Protein AF-A0A0Q7U1P1-F1 (afdb_monomer)

Secondary structure (DSSP, 8-state):
-TTTTT--HHHHHHHHHHHHHHHT-B-TT--GGGTS------GGGGTS--GGGGS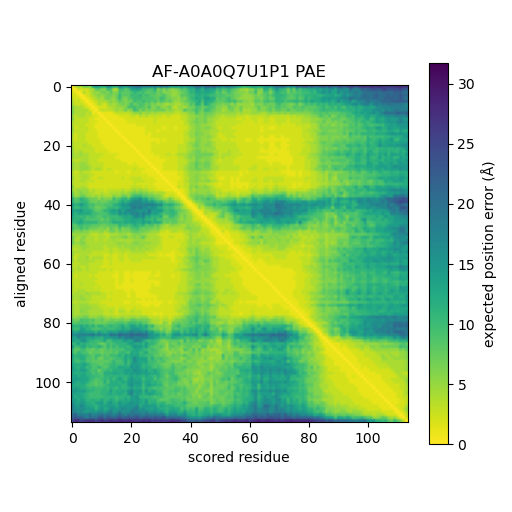PPPPP-HHHHHHHHHHTB--PPPPP----SS-HHHHHHHHHHHHHHHHHHHHHHHHHT-

Sequence (114 aa):
MFGQLGIEGDDAFEFIEAFANRFSVDMSGYRWYFHHAEERVNTGSLFFRSPDQRVERIAITPDILAEAIRTKQWPLQYPTHRLQSVRWDIRLNQALVVVPLFLLALWVWRRFVS

Radius of gyration: 20.18 Å; Cα contacts (8 Å, |Δi|>4): 103; chains: 1; bounding box: 44×28×56 Å

Structure (mmCIF, N/CA/C/O backbone):
data_AF-A0A0Q7U1P1-F1
#
_entry.id   AF-A0A0Q7U1P1-F1
#
loop_
_atom_site.group_PDB
_atom_site.id
_atom_site.type_symbol
_atom_site.label_atom_id
_atom_site.label_alt_id
_atom_site.label_comp_id
_atom_site.label_asym_id
_atom_site.label_entity_id
_atom_site.label_seq_id
_atom_site.pdbx_PDB_ins_code
_atom_site.Cartn_x
_atom_site.Cartn_y
_atom_site.Cartn_z
_atom_site.occupancy
_atom_site.B_iso_or_equiv
_atom_site.auth_seq_id
_atom_site.auth_comp_id
_atom_site.auth_asym_id
_atom_site.auth_atom_id
_atom_site.pdbx_PDB_model_num
ATOM 1 N N . MET A 1 1 ? -9.202 -14.376 7.587 1.00 63.22 1 MET A N 1
ATOM 2 C CA . MET A 1 1 ? -10.289 -13.908 6.703 1.00 63.22 1 MET A CA 1
ATOM 3 C C . MET A 1 1 ? -9.843 -13.847 5.246 1.00 63.22 1 MET A C 1
ATOM 5 O O . MET A 1 1 ? -10.157 -14.785 4.547 1.00 63.22 1 MET A O 1
ATOM 9 N N . PHE A 1 2 ? -9.062 -12.868 4.775 1.00 75.94 2 PHE A N 1
ATOM 10 C CA . PHE A 1 2 ? -8.757 -12.736 3.331 1.00 75.94 2 PHE A CA 1
ATOM 11 C C . PHE A 1 2 ? -8.010 -13.935 2.726 1.00 75.94 2 PHE A C 1
ATOM 13 O O . PHE A 1 2 ? -8.569 -14.630 1.886 1.00 75.94 2 PHE A O 1
ATOM 20 N N . GLY A 1 3 ? -6.839 -14.294 3.264 1.00 68.88 3 GLY A N 1
ATOM 21 C CA . GLY A 1 3 ? -6.105 -15.484 2.801 1.00 68.88 3 GLY A CA 1
ATOM 22 C C . GLY A 1 3 ? -6.814 -16.826 3.056 1.00 68.88 3 GLY A C 1
ATOM 23 O O . GLY A 1 3 ? -6.472 -17.825 2.443 1.00 68.88 3 GLY A O 1
ATOM 24 N N . GLN A 1 4 ? -7.821 -16.869 3.937 1.00 74.12 4 GLN A N 1
ATOM 25 C CA . GLN A 1 4 ? -8.660 -18.065 4.137 1.00 74.12 4 GLN A CA 1
ATOM 26 C C . GLN A 1 4 ? -9.808 -18.149 3.124 1.00 74.12 4 GLN A C 1
ATOM 28 O O . GLN A 1 4 ? -10.341 -19.228 2.897 1.00 74.12 4 GLN A O 1
ATOM 33 N N . LEU A 1 5 ? -10.199 -17.011 2.549 1.00 76.94 5 LEU A N 1
ATOM 34 C CA . LEU A 1 5 ? -11.268 -16.884 1.561 1.00 76.94 5 LEU A CA 1
ATOM 35 C C . LEU A 1 5 ? -10.718 -16.791 0.129 1.00 76.94 5 LEU A C 1
ATOM 37 O O . LEU A 1 5 ? -11.497 -16.616 -0.797 1.00 76.94 5 LEU A O 1
ATOM 41 N N . GLY A 1 6 ? -9.395 -16.888 -0.049 1.00 72.19 6 GLY A N 1
ATOM 42 C CA . GLY A 1 6 ? -8.736 -16.719 -1.347 1.00 72.19 6 GLY A CA 1
ATOM 43 C C . GLY A 1 6 ? -8.750 -15.282 -1.875 1.00 72.19 6 GLY A C 1
ATOM 44 O O . GLY A 1 6 ? -8.434 -15.074 -3.035 1.00 72.19 6 GLY A O 1
ATOM 45 N N . ILE A 1 7 ? -9.103 -14.302 -1.038 1.00 80.25 7 ILE A N 1
ATOM 46 C CA . ILE A 1 7 ? -9.126 -12.883 -1.404 1.00 80.25 7 ILE A CA 1
ATOM 47 C C . ILE A 1 7 ? -7.694 -12.356 -1.263 1.00 80.25 7 ILE A C 1
ATOM 49 O O . ILE A 1 7 ? -7.245 -12.051 -0.155 1.00 80.25 7 ILE A O 1
ATOM 53 N N . GLU A 1 8 ? -6.954 -12.298 -2.365 1.00 79.31 8 GLU A N 1
ATOM 54 C CA . GLU A 1 8 ? -5.574 -11.802 -2.423 1.00 79.31 8 GLU A CA 1
ATOM 55 C C . GLU A 1 8 ? -5.398 -10.821 -3.589 1.00 79.31 8 GLU A C 1
ATOM 57 O O . GLU A 1 8 ? -6.307 -10.653 -4.390 1.00 79.31 8 GLU A O 1
ATOM 62 N N . GLY A 1 9 ? -4.247 -10.146 -3.672 1.00 80.50 9 GLY A N 1
ATOM 63 C CA . GLY A 1 9 ? -3.931 -9.302 -4.827 1.00 80.50 9 GLY A CA 1
ATOM 64 C C . GLY A 1 9 ? -4.973 -8.216 -5.112 1.00 80.50 9 GLY A C 1
ATOM 65 O O . GLY A 1 9 ? -5.391 -7.497 -4.198 1.00 80.50 9 GLY A O 1
ATOM 66 N N . ASP A 1 10 ? -5.367 -8.108 -6.376 1.00 83.88 10 ASP A N 1
ATOM 67 C CA . ASP A 1 10 ? -6.352 -7.166 -6.893 1.00 83.88 10 ASP A CA 1
ATOM 68 C C . ASP A 1 10 ? -7.746 -7.436 -6.291 1.00 83.88 10 ASP A C 1
ATOM 70 O O . ASP A 1 10 ? -8.406 -6.473 -5.913 1.00 83.88 10 ASP A O 1
ATOM 74 N N . ASP A 1 11 ? -8.149 -8.690 -6.027 1.00 87.50 11 ASP A N 1
ATOM 75 C CA . ASP A 1 11 ? -9.434 -8.998 -5.359 1.00 87.50 11 ASP A CA 1
ATOM 76 C C . ASP A 1 11 ? -9.516 -8.364 -3.958 1.00 87.50 11 ASP A C 1
ATOM 78 O O . ASP A 1 11 ? -10.554 -7.853 -3.525 1.00 87.50 11 ASP A O 1
ATOM 82 N N . ALA A 1 12 ? -8.402 -8.380 -3.217 1.00 89.31 12 ALA A N 1
ATOM 83 C CA . ALA A 1 12 ? -8.323 -7.736 -1.907 1.00 89.31 12 ALA A CA 1
ATOM 84 C C . ALA A 1 12 ? -8.366 -6.205 -2.014 1.00 89.31 12 ALA A C 1
ATOM 86 O O . ALA A 1 12 ? -8.942 -5.541 -1.142 1.00 89.31 12 ALA A O 1
ATOM 87 N N . PHE A 1 13 ? -7.786 -5.658 -3.084 1.00 89.19 13 PHE A N 1
ATOM 88 C CA . PHE A 1 13 ? -7.815 -4.233 -3.397 1.00 89.19 13 PHE A CA 1
ATOM 89 C C . PHE A 1 13 ? -9.233 -3.768 -3.745 1.00 89.19 13 PHE A C 1
ATOM 91 O O . PHE A 1 13 ? -9.726 -2.804 -3.158 1.00 89.19 13 PHE A O 1
ATOM 98 N N . GLU A 1 14 ? -9.919 -4.496 -4.625 1.00 91.50 14 GLU A N 1
ATOM 99 C CA . GLU A 1 14 ? -11.301 -4.223 -5.016 1.00 91.50 14 GLU A CA 1
ATOM 100 C C . GLU A 1 14 ? -12.242 -4.310 -3.814 1.00 91.50 14 GLU A C 1
ATOM 102 O O . GLU A 1 14 ? -13.075 -3.424 -3.601 1.00 91.50 14 GLU A O 1
ATOM 107 N N . PHE A 1 15 ? -12.075 -5.333 -2.969 1.00 93.50 15 PHE A N 1
ATOM 108 C CA . PHE A 1 15 ? -12.871 -5.466 -1.754 1.00 93.50 15 PHE A CA 1
ATOM 109 C C . PHE A 1 15 ? -12.705 -4.251 -0.834 1.00 93.50 15 PHE A C 1
ATOM 111 O O . PHE A 1 15 ? -13.702 -3.697 -0.357 1.00 93.50 15 PHE A O 1
ATOM 118 N N . ILE A 1 16 ? -11.463 -3.840 -0.547 1.00 94.19 16 ILE A N 1
ATOM 119 C CA . ILE A 1 16 ? -11.224 -2.775 0.432 1.00 94.19 16 ILE A CA 1
ATOM 120 C C . ILE A 1 16 ? -11.630 -1.400 -0.108 1.00 94.19 16 ILE A C 1
ATOM 122 O O . ILE A 1 16 ? -12.140 -0.574 0.651 1.00 94.19 16 ILE A O 1
ATOM 126 N N . GLU A 1 17 ? -11.485 -1.175 -1.415 1.00 94.44 17 GLU A N 1
ATOM 127 C CA . GLU A 1 17 ? -11.971 0.025 -2.093 1.00 94.44 17 GLU A CA 1
ATOM 128 C C . GLU A 1 17 ? -13.505 0.092 -2.073 1.00 94.44 17 GLU A C 1
ATOM 130 O O . GLU A 1 17 ? -14.082 1.109 -1.671 1.00 94.44 17 GLU A O 1
ATOM 135 N N . ALA A 1 18 ? -14.186 -1.005 -2.418 1.00 96.81 18 ALA A N 1
ATOM 136 C CA . ALA A 1 18 ? -15.642 -1.087 -2.350 1.00 96.81 18 ALA A CA 1
ATOM 137 C C . ALA A 1 18 ? -16.155 -0.866 -0.918 1.00 96.81 18 ALA A C 1
ATOM 139 O O . ALA A 1 18 ? -17.123 -0.130 -0.714 1.00 96.81 18 ALA A O 1
ATOM 140 N N . PHE A 1 19 ? -15.485 -1.445 0.082 1.00 96.50 19 PHE A N 1
ATOM 141 C CA . PHE A 1 19 ? -15.780 -1.228 1.498 1.00 96.50 19 PHE A CA 1
ATOM 142 C C . PHE A 1 19 ? -15.644 0.250 1.894 1.00 96.50 19 PHE A C 1
ATOM 144 O O . PHE A 1 19 ? -16.580 0.828 2.458 1.00 96.50 19 PHE A O 1
ATOM 151 N N . ALA A 1 20 ? -14.509 0.875 1.570 1.00 97.50 20 ALA A N 1
ATOM 152 C CA . ALA A 1 20 ? -14.232 2.267 1.908 1.00 97.50 20 ALA A CA 1
ATOM 153 C C . ALA A 1 20 ? -15.270 3.214 1.295 1.00 97.50 20 ALA A C 1
ATOM 155 O O . ALA A 1 20 ? -15.829 4.058 1.998 1.00 97.50 20 ALA A O 1
ATOM 156 N N . ASN A 1 21 ? -15.601 3.008 0.018 1.00 97.69 21 ASN A N 1
ATOM 157 C CA . ASN A 1 21 ? -16.603 3.790 -0.700 1.00 97.69 21 ASN A CA 1
ATOM 158 C C . ASN A 1 21 ? -18.009 3.583 -0.128 1.00 97.69 21 ASN A C 1
ATOM 160 O O . ASN A 1 21 ? -18.736 4.548 0.116 1.00 97.69 21 ASN A O 1
ATOM 164 N N . ARG A 1 22 ? -18.396 2.328 0.131 1.00 98.44 22 ARG A N 1
ATOM 165 C CA . ARG A 1 22 ? -19.737 1.977 0.617 1.00 98.44 22 ARG A CA 1
ATOM 166 C C . ARG A 1 22 ? -20.039 2.574 1.987 1.00 98.44 22 ARG A C 1
ATOM 168 O O . ARG A 1 22 ? -21.177 2.973 2.231 1.00 98.44 22 ARG A O 1
ATOM 175 N N . PHE A 1 23 ? -19.050 2.601 2.876 1.00 98.00 23 PHE A N 1
ATOM 176 C CA . PHE A 1 23 ? -19.229 3.033 4.262 1.00 98.00 23 PHE A CA 1
ATOM 177 C C . PHE A 1 23 ? -18.605 4.396 4.574 1.00 98.00 23 PHE A C 1
ATOM 179 O O . PHE A 1 23 ? -18.737 4.867 5.708 1.00 98.00 23 PHE A O 1
ATOM 186 N N . SER A 1 24 ? -17.987 5.038 3.581 1.00 97.88 24 SER A N 1
ATOM 187 C CA . SER A 1 24 ? -17.297 6.328 3.699 1.00 97.88 24 SER A CA 1
ATOM 188 C C . SER A 1 24 ? -16.244 6.315 4.811 1.00 97.88 24 SER A C 1
ATOM 190 O O . SER A 1 24 ? -16.270 7.146 5.717 1.00 97.88 24 SER A O 1
ATOM 192 N N . VAL A 1 25 ? -15.367 5.312 4.779 1.00 98.06 25 VAL A N 1
ATOM 193 C CA . VAL A 1 25 ? -14.284 5.133 5.755 1.00 98.06 25 VAL A CA 1
ATOM 194 C C . VAL A 1 25 ? -13.014 5.793 5.228 1.00 98.06 25 VAL A C 1
ATOM 196 O O . VAL A 1 25 ? -12.610 5.531 4.097 1.00 98.06 25 VAL A O 1
ATOM 199 N N . ASP A 1 26 ? -12.359 6.609 6.053 1.00 97.44 26 ASP A N 1
ATOM 200 C CA . ASP A 1 26 ? -11.021 7.113 5.756 1.00 97.44 26 ASP A CA 1
ATOM 201 C C . ASP A 1 26 ? -9.985 5.982 5.832 1.00 97.44 26 ASP A C 1
ATOM 203 O O . ASP A 1 26 ? -9.726 5.404 6.891 1.00 97.44 26 ASP A O 1
ATOM 207 N N . MET A 1 27 ? -9.367 5.692 4.691 1.00 96.00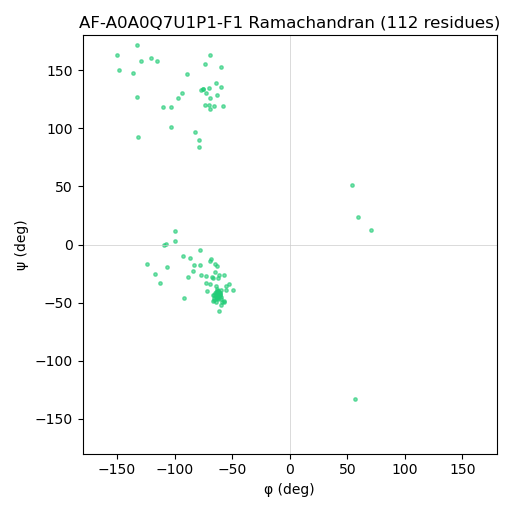 27 MET A N 1
ATOM 208 C CA . MET A 1 27 ? -8.342 4.663 4.540 1.00 96.00 27 MET A CA 1
ATOM 209 C C . MET A 1 27 ? -6.918 5.236 4.539 1.00 96.00 27 MET A C 1
ATOM 211 O O . MET A 1 27 ? -5.981 4.509 4.221 1.00 96.00 27 MET A O 1
ATOM 215 N N . SER A 1 28 ? -6.703 6.504 4.905 1.00 94.31 28 SER A N 1
ATOM 216 C CA . SER A 1 28 ? -5.369 7.137 4.958 1.00 94.31 28 SER A CA 1
ATOM 217 C C . SER A 1 28 ? -4.347 6.342 5.794 1.00 94.31 28 SER A C 1
ATOM 219 O O . SER A 1 28 ? -3.155 6.260 5.460 1.00 94.31 28 SER A O 1
ATOM 221 N N . GLY A 1 29 ? -4.831 5.695 6.858 1.00 92.94 29 GLY A N 1
ATOM 222 C CA . GLY A 1 29 ? -4.061 4.801 7.717 1.00 92.94 29 GLY A CA 1
ATOM 223 C C . GLY A 1 29 ? -3.820 3.405 7.138 1.00 92.94 29 GLY A C 1
ATOM 224 O O . GLY A 1 29 ? -2.918 2.719 7.603 1.00 92.94 29 GLY A O 1
ATOM 225 N N . TYR A 1 30 ? -4.571 2.964 6.128 1.00 94.06 30 TYR A N 1
ATOM 226 C CA . TYR A 1 30 ? -4.489 1.612 5.573 1.00 94.06 30 TYR A CA 1
ATOM 227 C C . TYR A 1 30 ? -3.127 1.321 4.928 1.00 94.06 30 TYR A C 1
ATOM 229 O O . TYR A 1 30 ? -2.546 2.164 4.235 1.00 94.06 30 TYR A O 1
ATOM 237 N N . ARG A 1 31 ? -2.608 0.106 5.146 1.00 93.31 31 ARG A N 1
ATOM 238 C CA . ARG A 1 31 ? -1.334 -0.376 4.599 1.00 93.31 31 ARG A CA 1
ATOM 239 C C . ARG A 1 31 ? -1.533 -1.761 3.985 1.00 93.31 31 ARG A C 1
ATOM 241 O O . ARG A 1 31 ? -1.402 -2.774 4.665 1.00 93.31 31 ARG A O 1
ATOM 248 N N . TRP A 1 32 ? -1.827 -1.786 2.686 1.00 90.25 32 TRP A N 1
ATOM 249 C CA . TRP A 1 32 ? -2.166 -2.994 1.919 1.00 90.25 32 TRP A CA 1
ATOM 250 C C . TRP A 1 32 ? -1.188 -4.164 2.122 1.00 90.25 32 TRP A C 1
ATOM 252 O O . TRP A 1 32 ? -1.609 -5.305 2.288 1.00 90.25 32 TRP A O 1
ATOM 262 N N . TYR A 1 33 ? 0.114 -3.872 2.209 1.00 89.31 33 TYR A N 1
ATOM 263 C CA . TYR A 1 33 ? 1.184 -4.872 2.305 1.00 89.31 33 TYR A CA 1
ATOM 264 C C . TYR A 1 33 ? 1.193 -5.652 3.625 1.00 89.31 33 TYR A C 1
ATOM 266 O O . TYR A 1 33 ? 1.864 -6.671 3.718 1.00 89.31 33 TYR A O 1
ATOM 274 N N . PHE A 1 34 ? 0.439 -5.224 4.641 1.00 92.00 34 PHE A N 1
ATOM 275 C CA . PHE A 1 34 ? 0.195 -6.046 5.828 1.00 92.00 34 PHE A CA 1
ATOM 276 C C . PHE A 1 34 ? -0.945 -7.052 5.633 1.00 92.00 34 PHE A C 1
ATOM 278 O O . PHE A 1 34 ? -1.050 -7.994 6.409 1.00 92.00 34 PHE A O 1
ATOM 285 N N . HIS A 1 35 ? -1.813 -6.878 4.637 1.00 90.38 35 HIS A N 1
ATOM 286 C CA . HIS A 1 35 ? -3.094 -7.584 4.562 1.00 90.38 35 HIS A CA 1
ATOM 287 C C . HIS A 1 35 ? -3.192 -8.581 3.410 1.00 90.38 35 HIS A C 1
ATOM 289 O O . HIS A 1 35 ? -3.836 -9.620 3.564 1.00 90.38 35 HIS A O 1
ATOM 295 N N . HIS A 1 36 ? -2.551 -8.302 2.280 1.00 87.81 36 HIS A N 1
ATOM 296 C CA . HIS A 1 36 ? -2.568 -9.174 1.109 1.00 87.81 36 HIS A CA 1
ATOM 297 C C . HIS A 1 36 ? -1.266 -9.044 0.310 1.00 87.81 36 HIS A C 1
ATOM 299 O O . HIS A 1 36 ? -0.480 -8.121 0.522 1.00 87.81 36 HIS A O 1
ATOM 305 N N . ALA A 1 37 ? -1.017 -10.026 -0.559 1.00 82.75 37 ALA A N 1
ATOM 306 C CA . ALA A 1 37 ? 0.194 -10.068 -1.374 1.00 82.75 37 ALA A CA 1
ATOM 307 C C . ALA A 1 37 ? 0.153 -9.027 -2.505 1.00 82.75 37 ALA A C 1
ATOM 309 O O . ALA A 1 37 ? -0.929 -8.618 -2.939 1.00 82.75 37 ALA A O 1
ATOM 310 N N . GLU A 1 38 ? 1.330 -8.616 -2.985 1.00 79.88 38 GLU A N 1
ATOM 311 C CA . GLU A 1 38 ? 1.446 -7.862 -4.237 1.00 79.88 38 GLU A CA 1
ATOM 312 C C . GLU A 1 38 ? 1.207 -8.818 -5.414 1.00 79.88 38 GLU A C 1
ATOM 314 O O . GLU A 1 38 ? 1.945 -9.786 -5.582 1.00 79.88 38 GLU A O 1
ATOM 319 N N . GLU A 1 39 ? 0.194 -8.560 -6.244 1.00 68.69 39 GLU A N 1
ATOM 320 C CA . GLU A 1 39 ? -0.112 -9.442 -7.383 1.00 68.69 39 GLU A CA 1
ATOM 321 C C . GLU A 1 39 ? 0.853 -9.244 -8.561 1.00 68.69 39 GLU A C 1
ATOM 323 O O . GLU A 1 39 ? 1.121 -10.155 -9.347 1.00 68.69 39 GLU A O 1
ATOM 328 N N . ARG A 1 40 ? 1.444 -8.049 -8.680 1.00 66.19 40 ARG A N 1
ATOM 329 C CA . ARG A 1 40 ? 2.355 -7.725 -9.783 1.00 66.19 40 ARG A CA 1
ATOM 330 C C . ARG A 1 40 ? 3.739 -8.311 -9.536 1.00 66.19 40 ARG A C 1
ATOM 332 O O . ARG A 1 40 ? 4.634 -7.649 -9.014 1.00 66.19 40 ARG A O 1
ATOM 339 N N . VAL A 1 41 ? 3.940 -9.533 -10.011 1.00 62.25 41 VAL A N 1
ATOM 340 C CA . VAL A 1 41 ? 5.276 -10.102 -10.198 1.00 62.25 41 VAL A CA 1
ATOM 341 C C . VAL A 1 41 ? 5.953 -9.365 -11.358 1.00 62.25 41 VAL A C 1
ATOM 343 O O . VAL A 1 41 ? 5.449 -9.351 -12.479 1.00 62.25 41 VAL A O 1
ATOM 346 N N . ASN A 1 42 ? 7.094 -8.725 -11.100 1.00 66.38 42 ASN A N 1
ATOM 347 C CA . ASN A 1 42 ? 7.917 -8.098 -12.135 1.00 66.38 42 ASN A CA 1
ATOM 348 C C . ASN A 1 42 ? 9.314 -8.735 -12.136 1.00 66.38 42 ASN A C 1
ATOM 350 O O . ASN A 1 42 ? 9.726 -9.338 -11.153 1.00 66.38 42 ASN A O 1
ATOM 354 N N . THR A 1 43 ? 10.082 -8.606 -13.219 1.00 67.38 43 THR A N 1
ATOM 355 C CA . THR A 1 43 ? 11.421 -9.224 -13.308 1.00 67.38 43 THR A CA 1
ATOM 356 C C . THR A 1 43 ? 12.362 -8.770 -12.180 1.00 67.38 43 THR A C 1
ATOM 358 O O . THR A 1 43 ? 13.261 -9.505 -11.781 1.00 67.38 43 THR A O 1
ATOM 361 N N . GLY A 1 44 ? 12.144 -7.575 -11.623 1.00 61.97 44 GLY A N 1
ATOM 362 C CA . GLY A 1 44 ? 12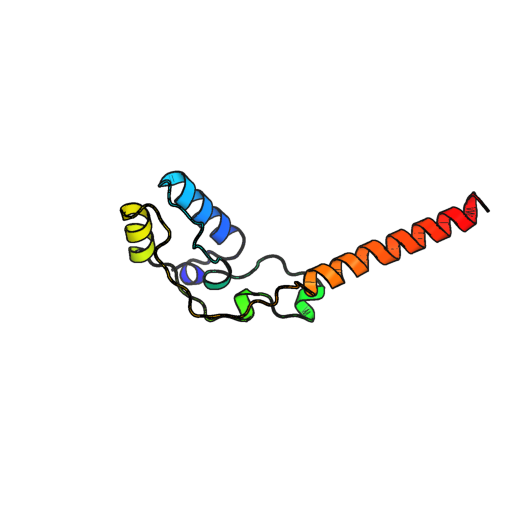.875 -7.070 -10.465 1.00 61.97 44 GLY A CA 1
ATOM 363 C C . GLY A 1 44 ? 12.500 -7.736 -9.137 1.00 61.97 44 GLY A C 1
ATOM 364 O O . GLY A 1 44 ? 13.361 -7.828 -8.261 1.00 61.97 44 GLY A O 1
ATOM 365 N N . SER A 1 45 ? 11.282 -8.264 -8.982 1.00 68.06 45 SER A N 1
ATOM 366 C CA . SER A 1 45 ? 10.856 -8.958 -7.758 1.00 68.06 45 SER A CA 1
ATOM 367 C C . SER A 1 45 ? 11.558 -10.306 -7.554 1.00 68.06 45 SER A C 1
ATOM 369 O O . SER A 1 45 ? 11.587 -10.820 -6.439 1.00 68.06 45 SER A O 1
ATOM 371 N N . LEU A 1 46 ? 12.223 -10.837 -8.590 1.00 69.25 46 LEU A N 1
ATOM 372 C CA . LEU A 1 46 ? 13.134 -11.985 -8.476 1.00 69.25 46 LEU A CA 1
ATOM 373 C C . LEU A 1 46 ? 14.394 -11.664 -7.655 1.00 69.25 46 LEU A C 1
ATOM 375 O O . LEU A 1 46 ? 14.968 -12.554 -7.031 1.00 69.25 46 LEU A O 1
ATOM 37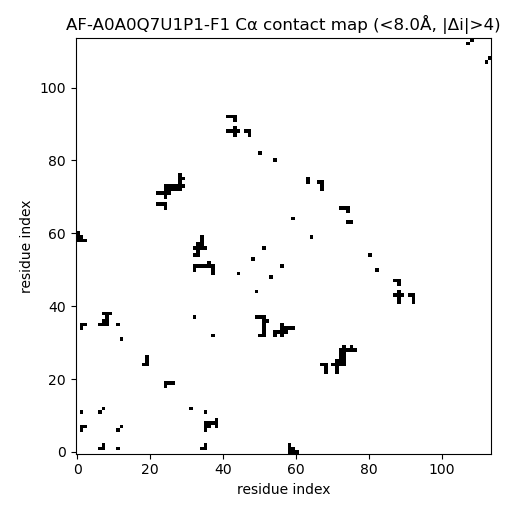9 N N . PHE A 1 47 ? 14.829 -10.402 -7.654 1.00 72.50 47 PHE A N 1
ATOM 380 C CA . PHE A 1 47 ? 16.058 -9.959 -6.986 1.00 72.50 47 PHE A CA 1
ATOM 381 C C . PHE A 1 47 ? 15.787 -9.155 -5.710 1.00 72.50 47 PHE A C 1
ATOM 383 O O . PHE A 1 47 ? 16.664 -9.041 -4.852 1.00 72.50 47 PHE A O 1
ATOM 390 N N . PHE A 1 48 ? 14.577 -8.611 -5.555 1.00 76.19 48 PHE A N 1
ATOM 391 C CA . PHE A 1 48 ? 14.194 -7.790 -4.412 1.00 76.19 48 PHE A CA 1
ATOM 392 C C . PHE A 1 48 ? 12.844 -8.230 -3.852 1.00 76.19 48 PHE A C 1
ATOM 394 O O . PHE A 1 48 ? 11.847 -8.246 -4.564 1.00 76.19 48 PHE A O 1
ATOM 401 N N . ARG A 1 49 ? 12.797 -8.510 -2.543 1.00 78.06 49 ARG A N 1
ATOM 402 C CA . ARG A 1 49 ? 11.544 -8.860 -1.854 1.00 78.06 49 ARG A CA 1
ATOM 403 C C . ARG A 1 49 ? 10.525 -7.728 -1.959 1.00 78.06 49 ARG A C 1
ATOM 405 O O . ARG A 1 49 ? 10.898 -6.579 -1.698 1.00 78.06 49 ARG A O 1
ATOM 412 N N . SER A 1 50 ? 9.270 -8.029 -2.257 1.00 80.12 50 SER A N 1
ATOM 413 C CA . SER A 1 50 ? 8.182 -7.042 -2.248 1.00 80.12 50 SER A CA 1
ATOM 414 C C . SER A 1 50 ? 7.861 -6.574 -0.814 1.00 80.12 50 SER A C 1
ATOM 416 O O . SER A 1 50 ? 8.314 -7.195 0.155 1.00 80.12 50 SER A O 1
ATOM 418 N N . PRO A 1 51 ? 7.158 -5.441 -0.623 1.00 83.81 51 PRO A N 1
ATOM 419 C CA . PRO A 1 51 ? 6.825 -4.920 0.707 1.00 83.81 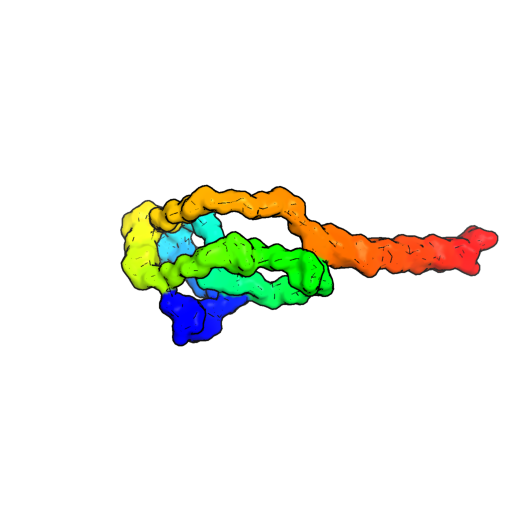51 PRO A CA 1
ATOM 420 C C . PRO A 1 51 ? 6.084 -5.919 1.609 1.00 83.81 51 PRO A C 1
ATOM 422 O O . PRO A 1 51 ? 6.401 -6.012 2.794 1.00 83.81 51 PRO A O 1
ATOM 425 N N . ASP A 1 52 ? 5.157 -6.694 1.049 1.00 82.56 52 ASP A N 1
ATOM 426 C CA . ASP A 1 52 ? 4.353 -7.706 1.749 1.00 82.56 52 ASP A CA 1
ATOM 427 C C . ASP A 1 52 ? 5.185 -8.899 2.242 1.00 82.56 52 ASP A C 1
ATOM 429 O O . ASP A 1 52 ? 4.904 -9.473 3.287 1.00 82.56 52 ASP A O 1
ATOM 433 N N . GLN A 1 53 ? 6.292 -9.209 1.565 1.00 84.12 53 GLN A N 1
ATOM 434 C CA . GLN A 1 53 ? 7.236 -10.255 1.978 1.00 84.12 53 GLN A CA 1
ATOM 435 C C . GLN A 1 53 ? 8.173 -9.823 3.117 1.00 84.12 53 GLN A C 1
ATOM 437 O O . GLN A 1 53 ? 9.013 -10.607 3.570 1.00 84.12 53 GLN A O 1
ATOM 442 N N . ARG A 1 54 ? 8.113 -8.552 3.533 1.00 85.44 54 ARG A N 1
ATOM 443 C CA . ARG A 1 54 ? 9.005 -7.964 4.547 1.00 85.44 54 ARG A CA 1
ATOM 444 C C . ARG A 1 54 ? 8.298 -7.669 5.866 1.00 85.44 54 ARG A C 1
ATOM 446 O O . ARG A 1 54 ? 8.946 -7.168 6.783 1.00 85.44 54 ARG A O 1
ATOM 453 N N . VAL A 1 55 ? 7.003 -7.952 5.961 1.00 87.75 55 VAL A N 1
ATOM 454 C CA . VAL A 1 55 ? 6.191 -7.711 7.155 1.00 87.75 55 VAL A CA 1
ATOM 455 C C . VAL A 1 55 ? 5.424 -8.969 7.543 1.00 87.75 55 VAL A C 1
ATOM 457 O O . VAL A 1 55 ? 5.200 -9.857 6.725 1.00 87.75 55 VAL A O 1
ATOM 460 N N . GLU A 1 56 ? 5.027 -9.054 8.809 1.00 88.31 56 GLU A N 1
ATOM 461 C CA . GLU A 1 56 ? 4.117 -10.103 9.260 1.00 88.31 56 GLU A CA 1
ATOM 462 C C . GLU A 1 56 ? 2.690 -9.792 8.792 1.00 88.31 56 GLU A C 1
ATOM 464 O O . GLU A 1 56 ? 2.221 -8.658 8.919 1.00 88.31 56 GLU A O 1
ATOM 469 N N . ARG A 1 57 ? 1.999 -10.795 8.237 1.00 88.69 57 ARG A N 1
ATOM 470 C CA . ARG A 1 57 ? 0.633 -10.636 7.723 1.00 88.69 57 ARG A CA 1
ATOM 471 C C . ARG A 1 57 ? -0.347 -10.420 8.879 1.00 88.69 57 ARG A C 1
ATOM 473 O O . ARG A 1 57 ? -0.461 -11.252 9.773 1.00 88.69 57 ARG A O 1
ATOM 480 N N . ILE A 1 58 ? -1.123 -9.347 8.802 1.00 91.00 58 ILE A N 1
ATOM 481 C CA . ILE A 1 58 ? -2.216 -9.026 9.716 1.00 91.00 58 ILE A CA 1
ATOM 482 C C . ILE A 1 58 ? -3.531 -9.349 9.009 1.00 91.00 58 ILE A C 1
ATOM 484 O O . ILE A 1 58 ? -3.873 -8.762 7.982 1.00 91.00 58 ILE A O 1
ATOM 488 N N . ALA A 1 59 ? -4.304 -10.280 9.560 1.00 90.12 59 ALA A N 1
ATOM 489 C CA . ALA A 1 59 ? -5.614 -10.599 9.013 1.00 90.12 59 ALA A CA 1
ATOM 490 C C . ALA A 1 59 ? -6.608 -9.451 9.257 1.00 90.12 59 ALA A C 1
ATOM 492 O O . ALA A 1 59 ? -6.730 -8.949 10.371 1.00 90.12 59 ALA A O 1
ATOM 493 N N . ILE A 1 60 ? -7.374 -9.087 8.229 1.00 90.81 60 ILE A N 1
ATOM 494 C CA . ILE A 1 60 ? -8.568 -8.251 8.397 1.00 90.81 60 ILE A CA 1
ATOM 495 C C . ILE A 1 60 ? -9.651 -9.113 9.051 1.00 90.81 60 ILE A C 1
ATOM 497 O O . ILE A 1 60 ? -9.892 -10.234 8.605 1.00 90.81 60 ILE A O 1
ATOM 501 N N . THR A 1 61 ? -10.280 -8.622 10.115 1.00 91.75 61 THR A N 1
ATOM 502 C CA . THR A 1 61 ? -11.369 -9.312 10.821 1.00 91.75 61 THR A CA 1
ATOM 503 C C . THR A 1 61 ? -12.672 -8.521 10.701 1.00 91.75 61 THR 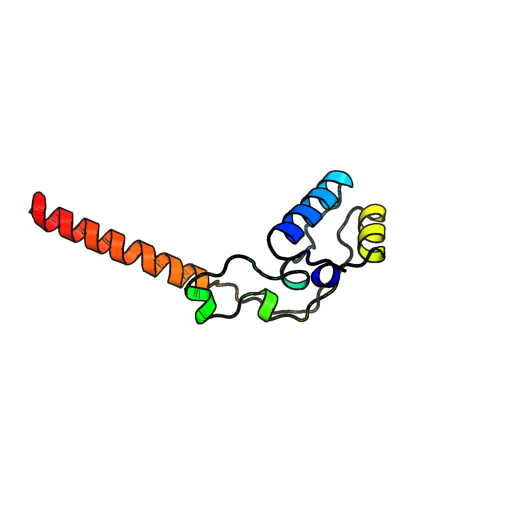A C 1
ATOM 505 O O . THR A 1 61 ? -12.627 -7.307 10.474 1.00 91.75 61 THR A O 1
ATOM 508 N N . PRO A 1 62 ? -13.842 -9.162 10.880 1.00 93.00 62 PRO A N 1
ATOM 509 C CA . PRO A 1 62 ? -15.117 -8.450 10.910 1.00 93.00 62 PRO A CA 1
ATOM 510 C C . PRO A 1 62 ? -15.155 -7.334 11.960 1.00 93.00 62 PRO A C 1
ATOM 512 O O . PRO A 1 62 ? -15.707 -6.275 11.685 1.00 93.00 62 PRO A O 1
ATOM 515 N N . ASP A 1 63 ? -14.508 -7.529 13.112 1.00 95.62 63 ASP A N 1
ATOM 516 C CA . ASP A 1 63 ? -14.434 -6.519 14.174 1.00 95.62 63 ASP A CA 1
ATOM 517 C C . ASP A 1 63 ? -13.671 -5.267 13.727 1.00 95.62 63 ASP A C 1
ATOM 519 O O . ASP A 1 63 ? -14.112 -4.151 13.989 1.00 95.62 63 ASP A O 1
ATOM 523 N N . ILE A 1 64 ? -12.565 -5.435 12.989 1.00 95.75 64 ILE A N 1
ATOM 524 C CA . ILE A 1 64 ? -11.814 -4.312 12.407 1.00 95.75 64 ILE A CA 1
ATOM 525 C C . ILE A 1 64 ? -12.698 -3.536 11.426 1.00 95.75 64 ILE A C 1
ATOM 527 O O . ILE A 1 64 ? -12.712 -2.307 11.454 1.00 95.75 64 ILE A O 1
ATOM 531 N N . LEU A 1 65 ? -13.459 -4.238 10.580 1.00 96.31 65 LEU A N 1
ATOM 532 C CA . LEU A 1 65 ? -14.364 -3.601 9.621 1.00 96.31 65 LEU A CA 1
ATOM 533 C C . LEU A 1 65 ? -15.517 -2.878 10.331 1.00 96.31 65 LEU A C 1
ATOM 535 O O . LEU A 1 65 ? -15.834 -1.743 9.982 1.00 96.31 65 LEU A O 1
ATOM 539 N N . ALA A 1 66 ? -16.118 -3.496 11.349 1.00 97.88 66 ALA A N 1
ATOM 540 C CA . ALA A 1 66 ? -17.178 -2.888 12.148 1.00 97.88 66 ALA A CA 1
ATOM 541 C C . ALA A 1 66 ? -16.686 -1.626 12.871 1.00 97.88 66 ALA A C 1
ATOM 543 O O . ALA A 1 66 ? -17.362 -0.594 12.859 1.00 97.88 66 ALA A O 1
ATOM 544 N N . GLU A 1 67 ? -15.482 -1.678 13.441 1.00 97.94 67 GLU A N 1
ATOM 545 C CA . GLU A 1 67 ? -14.856 -0.533 14.093 1.00 97.94 67 GLU A CA 1
ATOM 546 C C . GLU A 1 67 ? -14.549 0.592 13.103 1.00 97.94 67 GLU A C 1
ATOM 548 O O . GLU A 1 67 ? -14.814 1.763 13.390 1.00 97.94 67 GLU A O 1
ATOM 553 N N . ALA A 1 68 ? -14.057 0.246 11.912 1.00 98.00 68 ALA A N 1
ATOM 554 C CA . ALA A 1 68 ? -13.796 1.210 10.854 1.00 98.00 68 ALA A CA 1
ATOM 555 C C . ALA A 1 68 ? -15.082 1.912 10.387 1.00 98.00 68 ALA A C 1
ATOM 557 O O . ALA A 1 68 ? -15.099 3.128 10.205 1.00 98.00 68 ALA A O 1
ATOM 558 N N . ILE A 1 69 ? -16.194 1.174 10.270 1.00 98.19 69 ILE A N 1
ATOM 559 C CA . ILE A 1 69 ? -17.512 1.745 9.952 1.00 98.19 69 ILE A CA 1
ATOM 560 C C . ILE A 1 69 ? -17.978 2.693 11.061 1.00 98.19 69 ILE A C 1
ATOM 562 O O . ILE A 1 69 ? -18.484 3.779 10.763 1.00 98.19 69 ILE A O 1
ATOM 566 N N . ARG A 1 70 ? -17.828 2.281 12.327 1.00 98.38 70 ARG A N 1
ATOM 567 C CA . ARG A 1 70 ? -18.256 3.049 13.505 1.00 98.38 70 ARG A CA 1
ATOM 568 C C . ARG A 1 70 ? -17.495 4.365 13.636 1.00 98.38 70 ARG A C 1
ATOM 570 O O . ARG A 1 70 ? -18.100 5.394 13.917 1.00 98.38 70 ARG A O 1
ATOM 577 N N . THR A 1 71 ? -16.182 4.321 13.442 1.00 97.81 71 THR A N 1
ATOM 578 C CA . THR A 1 71 ? -15.281 5.468 13.632 1.00 97.81 71 THR A CA 1
ATOM 579 C C . THR A 1 71 ? -15.039 6.277 12.360 1.00 97.81 71 THR A C 1
ATOM 581 O O . THR A 1 71 ? -14.472 7.362 12.442 1.00 97.81 71 THR A O 1
ATOM 584 N N . LYS A 1 72 ? -15.482 5.773 11.200 1.00 98.12 72 LYS A N 1
ATOM 585 C CA . LYS A 1 72 ? -15.240 6.347 9.865 1.00 98.12 72 LYS A CA 1
ATOM 586 C C . LYS A 1 72 ? -13.763 6.464 9.488 1.00 98.12 72 LYS A C 1
ATOM 588 O O . LYS A 1 72 ? -13.421 7.244 8.609 1.00 98.12 72 LYS A O 1
ATOM 593 N N . GLN A 1 73 ? -12.899 5.661 10.098 1.00 97.75 73 GLN A N 1
ATOM 594 C CA . GLN A 1 73 ? -11.460 5.656 9.843 1.00 97.75 73 GLN A CA 1
ATOM 595 C C . GLN A 1 73 ? -10.884 4.253 10.029 1.00 97.75 73 GLN A C 1
ATOM 597 O O . GLN A 1 73 ? -11.387 3.472 10.835 1.00 97.75 73 GLN A O 1
ATOM 602 N N . TRP A 1 74 ? -9.817 3.922 9.306 1.00 97.62 74 TRP A N 1
ATOM 603 C CA . TRP A 1 74 ? -9.123 2.650 9.485 1.00 97.62 74 TRP A CA 1
ATOM 604 C C . TRP A 1 74 ? -8.471 2.570 10.882 1.00 97.62 74 TRP A C 1
ATOM 606 O O . TRP A 1 74 ? -7.595 3.380 11.183 1.00 97.62 74 TRP A O 1
ATOM 616 N N . PRO A 1 75 ? -8.848 1.604 11.744 1.00 96.94 75 PRO A N 1
ATOM 617 C CA . PRO A 1 75 ? -8.521 1.663 13.171 1.00 96.94 75 PRO A CA 1
ATOM 618 C C . PRO A 1 75 ? -7.152 1.067 13.526 1.00 96.94 75 PRO A C 1
ATOM 620 O O . PRO A 1 75 ? -6.698 1.209 14.662 1.00 96.94 75 PRO A O 1
ATOM 623 N N . LEU A 1 76 ? -6.494 0.362 12.598 1.00 95.06 76 LEU A N 1
ATOM 624 C CA . LEU A 1 76 ? -5.244 -0.331 12.908 1.00 95.06 76 LEU A CA 1
ATOM 625 C C . LEU A 1 76 ? -4.056 0.624 12.979 1.00 95.06 76 LEU A C 1
ATOM 627 O O . LEU A 1 76 ? -3.786 1.391 12.055 1.00 95.06 76 LEU A O 1
ATOM 631 N N . GLN A 1 77 ? -3.277 0.457 14.044 1.00 93.75 77 GLN A N 1
ATOM 632 C CA . GLN A 1 77 ? -1.920 0.971 14.142 1.00 93.75 77 GLN A CA 1
ATOM 633 C C . GLN A 1 77 ? -0.950 -0.149 13.781 1.00 93.75 77 GLN A C 1
ATOM 635 O O . GLN A 1 77 ? -0.998 -1.239 14.349 1.00 93.75 77 GLN A O 1
ATOM 640 N N . TYR A 1 78 ? -0.073 0.119 12.821 1.00 92.06 78 TYR A N 1
ATOM 641 C CA . TYR A 1 78 ? 0.906 -0.857 12.361 1.00 92.06 78 TYR A CA 1
ATOM 642 C C . TYR A 1 78 ? 2.189 -0.753 13.185 1.00 92.06 78 TYR A C 1
ATOM 644 O O . TYR A 1 78 ? 2.570 0.354 13.580 1.00 92.06 78 TYR A O 1
ATOM 652 N N . PRO A 1 79 ? 2.894 -1.873 13.412 1.00 88.75 79 PRO A N 1
ATOM 653 C CA . PRO A 1 79 ? 4.189 -1.843 14.074 1.00 88.75 79 PRO A CA 1
ATOM 654 C C . PRO A 1 79 ? 5.180 -0.984 13.283 1.00 88.75 79 PRO A C 1
ATOM 656 O O . PRO A 1 79 ? 5.085 -0.863 12.057 1.00 88.75 79 PRO A O 1
ATOM 659 N N . THR A 1 80 ? 6.163 -0.407 13.975 1.00 86.44 80 THR A N 1
ATOM 660 C CA . THR A 1 80 ? 7.255 0.322 13.323 1.00 86.44 80 THR A CA 1
ATOM 661 C C . THR A 1 80 ? 7.968 -0.605 12.346 1.00 86.44 80 THR A C 1
ATOM 663 O O . THR A 1 80 ? 8.542 -1.619 12.732 1.00 86.44 80 THR A O 1
ATOM 666 N N . HIS A 1 81 ? 7.956 -0.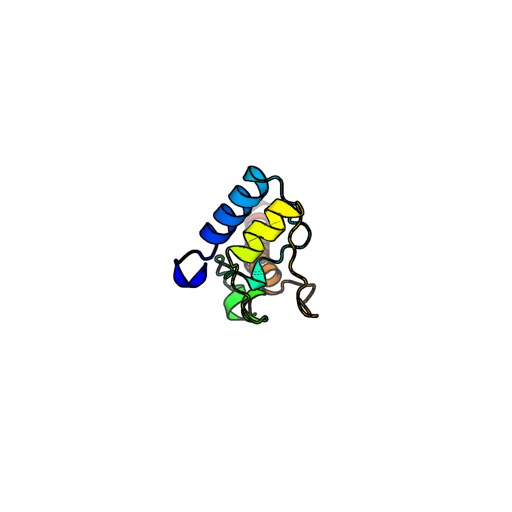241 11.071 1.00 83.31 81 HIS A N 1
ATOM 667 C CA . HIS A 1 81 ? 8.563 -1.014 9.999 1.00 83.31 81 HIS A CA 1
ATOM 668 C C . HIS A 1 81 ? 9.333 -0.063 9.081 1.00 83.31 81 HIS A C 1
ATOM 670 O O . HIS A 1 81 ? 8.976 1.103 8.910 1.00 83.31 81 HIS A O 1
ATOM 676 N N . ARG A 1 82 ? 10.429 -0.550 8.497 1.00 75.62 82 ARG A N 1
ATOM 677 C CA . ARG A 1 82 ? 11.195 0.199 7.498 1.00 75.62 82 ARG A CA 1
ATOM 678 C C . ARG A 1 82 ? 10.882 -0.354 6.120 1.00 75.62 82 ARG A C 1
ATOM 680 O O . ARG A 1 82 ? 11.458 -1.360 5.710 1.00 75.62 82 ARG A O 1
ATOM 687 N N . LEU A 1 83 ? 10.019 0.339 5.384 1.00 73.94 83 LEU A N 1
ATOM 688 C CA . LEU A 1 83 ? 10.028 0.209 3.932 1.00 73.94 83 LEU A CA 1
ATOM 689 C C . LEU A 1 83 ? 11.234 0.974 3.394 1.00 73.94 83 LEU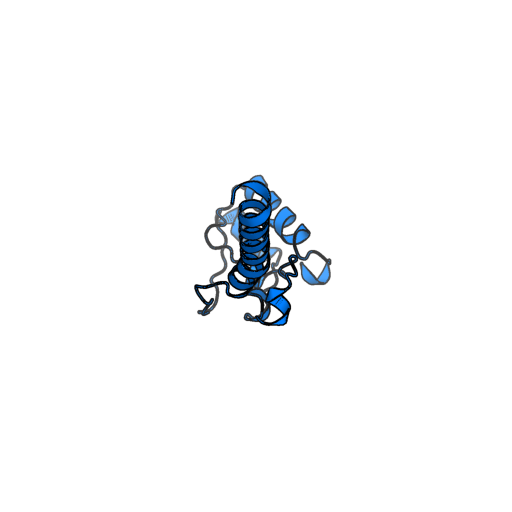 A C 1
ATOM 691 O O . LEU A 1 83 ? 11.510 2.101 3.808 1.00 73.94 83 LEU A O 1
ATOM 695 N N . GLN A 1 84 ? 11.975 0.356 2.479 1.00 67.00 84 GLN A N 1
ATOM 696 C CA . GLN A 1 84 ? 12.966 1.101 1.715 1.00 67.00 84 GLN A CA 1
ATOM 697 C C . GLN A 1 84 ? 12.219 2.154 0.895 1.00 67.00 84 GLN A C 1
ATOM 699 O O . GLN A 1 84 ? 11.268 1.828 0.188 1.00 67.00 84 GLN A O 1
ATOM 704 N N . SER A 1 85 ? 12.651 3.411 0.984 1.00 63.12 85 SER A N 1
A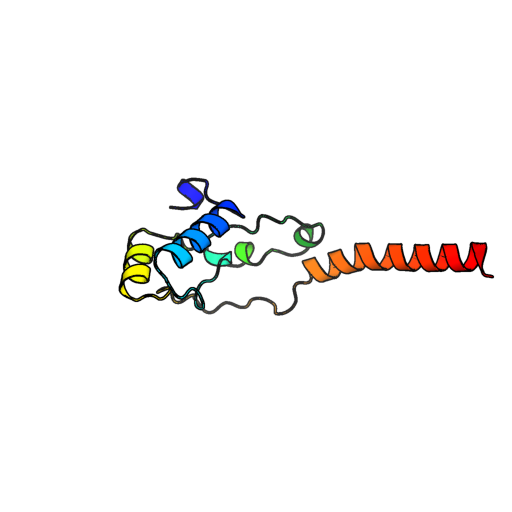TOM 705 C CA . SER A 1 85 ? 12.048 4.517 0.231 1.00 63.12 85 SER A CA 1
ATOM 706 C C . SER A 1 85 ? 12.195 4.350 -1.285 1.00 63.12 85 SER A C 1
ATOM 708 O O . SER A 1 85 ? 11.467 4.975 -2.052 1.00 63.12 85 SER A O 1
ATOM 710 N N . VAL A 1 86 ? 13.125 3.495 -1.725 1.00 70.62 86 VAL A N 1
ATOM 711 C CA . VAL A 1 86 ? 13.407 3.221 -3.133 1.00 70.62 86 VAL A CA 1
ATOM 712 C C . VAL A 1 86 ? 12.958 1.806 -3.497 1.00 70.62 86 VAL A C 1
ATOM 714 O O . VAL A 1 86 ? 13.489 0.821 -2.984 1.00 70.62 86 VAL A O 1
ATOM 717 N N . ARG A 1 87 ? 12.013 1.719 -4.440 1.00 78.31 87 ARG A N 1
ATOM 718 C CA . ARG A 1 87 ? 11.605 0.479 -5.117 1.00 78.31 87 ARG A CA 1
ATOM 719 C C . ARG A 1 87 ? 12.608 0.110 -6.215 1.00 78.31 87 ARG A C 1
ATOM 721 O O . ARG A 1 87 ? 12.448 0.488 -7.377 1.00 78.31 87 ARG A O 1
ATOM 728 N N . TRP A 1 88 ? 13.693 -0.563 -5.827 1.00 77.75 88 TRP A N 1
ATOM 729 C CA . TRP A 1 88 ? 14.751 -1.002 -6.752 1.00 77.75 88 TRP A CA 1
ATOM 730 C C . TRP A 1 88 ? 14.254 -1.985 -7.815 1.00 77.75 88 TRP A C 1
ATOM 732 O O . TRP A 1 88 ? 14.753 -1.959 -8.937 1.00 77.75 88 TRP A O 1
ATOM 742 N N . ASP A 1 89 ? 13.226 -2.771 -7.494 1.00 74.00 89 ASP A N 1
ATOM 743 C CA . ASP A 1 89 ? 12.503 -3.632 -8.430 1.00 74.00 89 ASP A CA 1
ATOM 744 C C . ASP A 1 89 ? 11.925 -2.823 -9.605 1.00 74.00 89 ASP A C 1
ATOM 746 O O . ASP A 1 89 ? 12.183 -3.139 -10.768 1.00 74.00 89 ASP A O 1
ATOM 750 N N . ILE A 1 90 ? 11.245 -1.707 -9.313 1.00 79.69 90 ILE A N 1
ATOM 751 C CA . ILE A 1 90 ? 10.696 -0.808 -10.337 1.00 79.69 90 ILE A CA 1
ATOM 752 C C . ILE A 1 90 ? 11.819 -0.147 -11.141 1.00 79.69 90 ILE A C 1
ATOM 754 O O . ILE A 1 90 ? 11.729 -0.064 -12.365 1.00 79.69 90 ILE A O 1
ATOM 758 N N . ARG A 1 91 ? 12.886 0.320 -10.478 1.00 82.06 91 ARG A N 1
ATOM 759 C CA . ARG A 1 91 ? 14.012 0.994 -11.151 1.00 82.06 91 ARG A CA 1
ATOM 760 C C . ARG A 1 91 ? 14.740 0.067 -12.122 1.00 82.06 91 ARG A C 1
ATOM 762 O O . ARG A 1 91 ? 15.065 0.491 -13.228 1.00 82.06 91 ARG A O 1
ATOM 769 N N . LEU A 1 92 ? 14.959 -1.188 -11.730 1.00 82.12 92 LEU A N 1
ATOM 770 C CA . LEU A 1 92 ? 15.551 -2.199 -12.599 1.00 82.12 92 LEU A CA 1
ATOM 771 C C . LEU A 1 92 ? 14.647 -2.474 -13.805 1.00 82.12 92 LEU A C 1
ATOM 773 O O . LEU A 1 92 ? 15.124 -2.457 -14.938 1.00 82.12 92 LEU A O 1
ATOM 777 N N . ASN A 1 93 ? 13.342 -2.651 -13.579 1.00 82.75 93 ASN A N 1
ATOM 778 C CA . ASN A 1 93 ? 12.386 -2.883 -14.660 1.00 82.75 93 ASN A CA 1
ATOM 779 C C . ASN A 1 93 ? 12.339 -1.706 -15.654 1.00 82.75 93 ASN A C 1
ATOM 781 O O . ASN A 1 93 ? 12.356 -1.906 -16.865 1.00 82.75 93 ASN A O 1
ATOM 785 N N . GLN A 1 94 ? 12.365 -0.467 -15.155 1.00 85.75 94 GLN A N 1
ATOM 786 C CA . GLN A 1 94 ? 12.447 0.732 -15.995 1.00 85.75 94 GLN A CA 1
ATOM 787 C C . GLN A 1 94 ? 13.736 0.768 -16.824 1.00 85.75 94 GLN A C 1
ATOM 789 O O . GLN A 1 94 ? 13.680 1.061 -18.016 1.00 85.75 94 GLN A O 1
ATOM 794 N N . ALA A 1 95 ? 14.887 0.440 -16.231 1.00 87.62 95 ALA A N 1
ATOM 795 C CA . ALA A 1 95 ? 16.158 0.408 -16.953 1.00 87.62 95 ALA A CA 1
ATOM 796 C C . ALA A 1 95 ? 16.156 -0.641 -18.079 1.00 87.62 95 ALA A C 1
ATOM 798 O O . ALA A 1 95 ? 16.610 -0.348 -19.185 1.00 87.62 95 ALA A O 1
ATOM 799 N N . LEU A 1 96 ? 15.583 -1.823 -17.825 1.00 87.75 96 LEU A N 1
ATOM 800 C CA . LEU A 1 96 ? 15.441 -2.894 -18.816 1.00 87.75 96 LEU A CA 1
ATOM 801 C C . LEU A 1 96 ? 14.583 -2.496 -20.025 1.00 87.75 96 LEU A C 1
ATOM 803 O O . LEU A 1 96 ? 14.786 -3.045 -21.101 1.00 87.75 96 LEU A O 1
ATOM 807 N N . VAL A 1 97 ? 13.660 -1.543 -19.877 1.00 88.00 97 VAL A N 1
ATOM 808 C CA . VAL A 1 97 ? 12.832 -1.041 -20.987 1.00 88.00 97 VAL A CA 1
ATOM 809 C C . VAL A 1 97 ? 13.471 0.174 -21.665 1.00 88.00 97 VAL A C 1
ATOM 811 O O . VAL A 1 97 ? 13.547 0.239 -22.891 1.00 88.00 97 VAL A O 1
ATOM 814 N N . VAL A 1 98 ? 13.958 1.141 -20.884 1.00 92.06 98 VAL A N 1
ATOM 815 C CA . VAL A 1 98 ? 14.459 2.423 -21.407 1.00 92.06 98 VAL A CA 1
ATOM 816 C C . VAL A 1 98 ? 15.789 2.258 -22.144 1.00 92.06 98 VAL A C 1
ATOM 818 O O . VAL A 1 98 ? 15.976 2.869 -23.195 1.00 92.06 98 VAL A O 1
ATOM 821 N N . VAL A 1 99 ? 16.706 1.426 -21.638 1.00 94.00 99 VAL A N 1
ATOM 822 C CA . VAL A 1 99 ? 18.037 1.261 -22.247 1.00 94.00 99 VAL A CA 1
ATOM 823 C C . VAL A 1 99 ? 17.948 0.659 -23.659 1.00 94.00 99 VAL A C 1
ATOM 825 O O . VAL A 1 99 ? 18.515 1.258 -24.574 1.00 94.00 99 VAL A O 1
ATOM 828 N N . PRO A 1 100 ? 17.215 -0.445 -23.910 1.00 93.38 100 PRO A N 1
ATOM 829 C CA . PRO A 1 100 ? 17.079 -0.987 -25.263 1.00 93.38 100 PRO A CA 1
ATOM 830 C C . PRO A 1 100 ? 16.390 -0.029 -26.234 1.00 93.38 100 PRO A C 1
ATOM 832 O O . PRO A 1 100 ? 16.834 0.093 -27.372 1.00 93.38 100 PRO A O 1
ATOM 835 N N . LEU A 1 101 ? 15.347 0.685 -25.792 1.00 94.50 101 LEU A N 1
ATOM 836 C CA . LEU A 1 101 ? 14.665 1.684 -26.621 1.00 94.50 101 LEU A CA 1
ATOM 837 C C . LEU A 1 101 ? 15.606 2.820 -27.029 1.00 94.50 101 LEU A C 1
ATOM 839 O O . LEU A 1 101 ? 15.622 3.226 -28.191 1.00 94.50 101 LEU A O 1
ATOM 843 N N . PHE A 1 102 ? 16.424 3.301 -26.093 1.00 95.44 102 PHE A N 1
ATOM 844 C CA . PHE A 1 102 ? 17.423 4.326 -26.371 1.00 95.44 102 PHE A CA 1
ATOM 845 C C . PHE A 1 102 ? 18.497 3.830 -27.350 1.00 95.44 102 PHE A C 1
ATOM 847 O O . PHE A 1 102 ? 18.819 4.522 -28.316 1.00 95.44 102 PHE A O 1
ATOM 854 N N . LEU A 1 103 ? 19.013 2.612 -27.155 1.00 95.56 103 LEU A N 1
ATOM 855 C CA . LEU A 1 103 ? 19.984 1.999 -28.068 1.00 95.56 103 LEU A CA 1
ATOM 856 C C . LEU A 1 103 ? 19.400 1.779 -29.470 1.00 95.56 103 LEU A C 1
ATOM 858 O O . LEU A 1 103 ? 20.083 2.038 -30.461 1.00 95.56 103 LEU A O 1
ATOM 862 N N . LEU A 1 104 ? 18.137 1.355 -29.564 1.00 95.12 104 LEU A N 1
ATOM 863 C CA . LEU A 1 104 ? 17.426 1.199 -30.830 1.00 95.12 104 LEU A CA 1
ATOM 864 C C . LEU A 1 104 ? 17.264 2.547 -31.541 1.00 95.12 104 LEU A C 1
ATOM 866 O O . LEU A 1 104 ? 17.555 2.644 -32.730 1.00 95.12 104 LEU A O 1
ATOM 870 N N . ALA A 1 105 ? 16.857 3.594 -30.819 1.00 93.94 105 ALA A N 1
ATOM 871 C CA . ALA A 1 105 ? 16.723 4.938 -31.374 1.00 93.94 105 ALA A CA 1
ATOM 872 C C . ALA A 1 105 ? 18.064 5.471 -31.903 1.00 93.94 105 ALA A C 1
ATOM 874 O O . ALA A 1 105 ? 18.126 5.988 -33.019 1.00 93.94 105 ALA A O 1
ATOM 875 N N . LEU A 1 106 ? 19.153 5.279 -31.147 1.00 95.69 106 LEU A N 1
ATOM 876 C CA . LEU A 1 106 ? 20.505 5.614 -31.597 1.00 95.69 106 LEU A CA 1
ATOM 877 C C . LEU A 1 106 ? 20.908 4.821 -32.842 1.00 95.69 106 LEU A C 1
ATOM 879 O O . LEU A 1 106 ? 21.490 5.385 -33.767 1.00 95.69 106 LEU A O 1
ATOM 883 N N . TRP A 1 107 ? 20.606 3.524 -32.887 1.00 95.38 107 TRP A N 1
ATOM 884 C CA . TRP A 1 107 ? 20.909 2.682 -34.042 1.00 95.38 107 TRP A CA 1
ATOM 885 C C . TRP A 1 107 ? 20.162 3.145 -35.298 1.00 95.38 107 TRP A C 1
ATOM 887 O O . TRP A 1 107 ? 20.786 3.324 -36.343 1.00 95.38 107 TRP A O 1
ATOM 897 N N . VAL A 1 108 ? 18.856 3.418 -35.188 1.00 95.12 108 VAL A N 1
ATOM 898 C CA . VAL A 1 108 ? 18.035 3.951 -36.288 1.00 95.12 108 VAL A CA 1
ATOM 899 C C . VAL A 1 108 ? 18.579 5.301 -36.758 1.00 95.12 108 VAL A C 1
ATOM 901 O O . VAL A 1 108 ? 18.782 5.495 -37.955 1.00 95.12 108 VAL A O 1
ATOM 904 N N . TRP A 1 109 ? 18.891 6.211 -35.833 1.00 94.69 109 TRP A N 1
ATOM 905 C CA . TRP A 1 109 ? 19.470 7.513 -36.167 1.00 94.69 109 TRP A CA 1
ATOM 906 C C . TRP A 1 109 ? 20.772 7.375 -36.964 1.00 94.69 109 TRP A C 1
ATOM 908 O O . TRP A 1 109 ? 20.909 7.957 -38.040 1.00 94.69 109 TRP A O 1
ATOM 918 N N . ARG A 1 110 ? 21.705 6.539 -36.489 1.00 93.50 110 ARG A N 1
ATOM 919 C CA . ARG A 1 110 ? 22.986 6.294 -37.174 1.00 93.50 110 ARG A CA 1
ATOM 920 C C . ARG A 1 110 ? 22.831 5.605 -38.528 1.00 93.50 110 ARG A C 1
ATOM 922 O O . ARG A 1 110 ? 23.744 5.685 -39.336 1.00 93.50 110 ARG A O 1
ATOM 929 N N . ARG A 1 111 ? 21.730 4.886 -38.761 1.00 92.62 111 ARG A N 1
ATOM 930 C CA . ARG A 1 111 ? 21.497 4.122 -39.993 1.00 92.62 111 ARG A CA 1
ATOM 931 C C . ARG A 1 111 ? 20.822 4.935 -41.101 1.00 92.62 111 ARG A C 1
ATOM 933 O O . ARG A 1 111 ? 20.988 4.573 -42.268 1.00 92.62 111 ARG A O 1
ATOM 940 N N . PHE A 1 112 ? 20.028 5.944 -40.737 1.00 88.69 112 PHE A N 1
ATOM 941 C CA . PHE A 1 112 ? 19.154 6.671 -41.668 1.00 88.69 112 PHE A CA 1
ATOM 942 C C . PHE A 1 112 ? 19.369 8.189 -41.708 1.00 88.69 112 PHE A C 1
ATOM 944 O O . PHE A 1 112 ? 18.897 8.819 -42.650 1.00 88.69 112 PHE A O 1
ATOM 951 N N . VAL A 1 113 ? 20.033 8.782 -40.711 1.00 82.38 113 VAL A N 1
ATOM 952 C CA . VAL A 1 113 ? 20.237 10.242 -40.622 1.00 82.38 113 VAL A CA 1
ATOM 953 C C . VAL A 1 113 ? 21.718 10.637 -40.696 1.00 82.38 113 VAL A C 1
ATOM 955 O O . VAL A 1 113 ? 22.025 11.754 -41.102 1.00 82.38 113 VAL A O 1
ATOM 958 N N . SER A 1 114 ? 22.635 9.740 -40.315 1.00 60.19 114 SER A N 1
ATOM 959 C CA . SER A 1 114 ? 24.087 9.875 -40.550 1.00 60.19 114 SER A CA 1
ATOM 960 C C . SER A 1 114 ? 24.495 9.171 -41.837 1.00 60.19 114 SER A C 1
ATOM 962 O O . SER A 1 114 ? 25.432 9.676 -42.487 1.00 60.19 114 SER A O 1
#

Mean predicted aligned error: 7.45 Å

pLDDT: mean 86.53, std 10.42, range [60.19, 98.44]

Foldseek 3Di:
DCVVVVCAAVSVVVVVVCLCVVLVAACPVPDNLQAHDHPDDAPLCVVPPDSVRQDHHDHDDPVQSVVRSVVSYRDDDDPDDDDDPDPVSVVVRVCVPVVVVVVVVVVVCVVPVD

Solvent-accessible surface area (backbone atoms only — not comparable to full-atom values): 6734 Å² total; per-residue (Å²): 83,39,80,78,68,71,37,39,30,65,59,40,48,53,50,52,52,52,49,28,66,76,57,60,30,43,55,87,63,61,60,63,43,32,55,35,54,80,68,80,81,47,86,23,50,79,80,36,81,53,73,31,78,75,48,75,78,47,73,63,47,71,66,56,52,53,49,14,54,75,69,35,29,49,76,70,81,77,78,96,73,85,75,71,93,67,64,59,32,57,53,49,48,48,48,69,52,51,51,55,53,52,53,49,51,53,49,52,43,60,72,76,75,105